Protein AF-A0A537FWK9-F1 (afdb_monomer)

Sequence (58 aa):
LARFSDQLMAGPMSQGGDSGSAVLDSNNRLVGLLFAGSENSTIINRIEHVFSELRLTL

Nearest PDB structures (foldseek):
  4fln-assembly1_A  TM=8.680E-01  e=3.209E-01  Arabidopsis thaliana
  8tyl-assembly1_B  TM=3.868E-01  e=6.519E+00  Severe acute respiratory syndrome coronavirus 2
  7fcd-assembly1_B  TM=3.422E-01  e=7.901E+00  Severe acute respiratory syndrome coronavirus 2

Radius of gyration: 11.67 Å; Cα contacts (8 Å, |Δi|>4): 93; chains: 1; bounding box: 33×21×32 Å

Solvent-accessible surface area (backbone atoms only — not comparable to full-atom values): 3596 Å² total; per-residue (Å²): 132,90,84,86,79,86,60,47,79,47,62,58,79,48,53,96,83,48,60,67,38,81,38,62,49,101,83,70,45,83,52,21,32,32,61,49,53,38,93,72,31,24,35,25,42,41,37,68,58,55,27,62,77,69,73,57,83,135

Mean predicted aligned error: 2.61 Å

Secondary structure (DSSP, 8-state):
-----S-EEESS---TT-TT-EEE-TTS-EEEEEEEE-SS-EEEEEHHHHHHHHT---

pLDDT: mean 95.73, std 3.98, range [75.0, 98.5]

Structure (mmCIF, N/CA/C/O backbone):
data_AF-A0A537FWK9-F1
#
_entry.id   AF-A0A537FWK9-F1
#
loop_
_atom_site.group_PDB
_atom_site.id
_atom_site.type_symbol
_atom_site.label_atom_id
_atom_site.label_alt_id
_atom_site.label_comp_id
_atom_site.label_asym_id
_atom_site.label_entity_id
_atom_site.label_seq_id
_atom_site.pdbx_PDB_ins_code
_atom_site.Cartn_x
_atom_site.Cartn_y
_atom_site.Cartn_z
_atom_site.occupancy
_atom_site.B_iso_or_equiv
_atom_site.auth_seq_id
_atom_site.auth_comp_id
_atom_site.auth_asym_id
_atom_site.auth_atom_id
_atom_site.pdbx_PDB_model_num
ATOM 1 N N . LEU A 1 1 ? 19.038 -10.663 1.963 1.00 75.00 1 LEU A N 1
ATOM 2 C CA . LEU A 1 1 ? 17.923 -10.344 1.041 1.00 75.00 1 LEU A CA 1
ATOM 3 C C . LEU A 1 1 ? 16.668 -10.146 1.874 1.00 75.00 1 LEU A C 1
ATOM 5 O O . LEU A 1 1 ? 16.424 -10.973 2.746 1.00 75.00 1 LEU A O 1
ATOM 9 N N . ALA A 1 2 ? 15.925 -9.062 1.656 1.00 85.25 2 ALA A N 1
ATOM 10 C CA . ALA A 1 2 ? 14.631 -8.867 2.304 1.00 85.25 2 ALA A CA 1
ATOM 11 C C . ALA A 1 2 ? 13.554 -9.644 1.534 1.00 85.25 2 ALA A C 1
ATOM 13 O O . ALA A 1 2 ? 13.537 -9.618 0.304 1.00 85.25 2 ALA A O 1
ATOM 14 N N . ARG A 1 3 ? 12.679 -10.346 2.257 1.00 90.50 3 ARG A N 1
ATOM 15 C CA . ARG A 1 3 ? 11.508 -11.025 1.696 1.00 90.50 3 ARG A CA 1
ATOM 16 C C . ARG A 1 3 ? 10.265 -10.362 2.265 1.00 90.50 3 ARG A C 1
ATOM 18 O O . ARG A 1 3 ? 10.096 -10.346 3.480 1.00 90.50 3 ARG A O 1
ATOM 25 N N . PHE A 1 4 ? 9.412 -9.866 1.381 1.00 91.12 4 PHE A N 1
ATOM 26 C CA . PHE A 1 4 ? 8.102 -9.327 1.722 1.00 91.12 4 PHE A CA 1
ATOM 27 C C . PHE A 1 4 ? 7.032 -10.349 1.324 1.00 91.12 4 PHE A C 1
ATOM 29 O O . PHE A 1 4 ? 7.207 -11.081 0.347 1.00 91.12 4 PHE A O 1
ATOM 36 N N . SER A 1 5 ? 5.972 -10.458 2.121 1.00 94.75 5 SER A N 1
ATOM 37 C CA . SER A 1 5 ? 4.839 -11.350 1.861 1.00 94.75 5 SER A CA 1
ATOM 38 C C . SER A 1 5 ? 3.522 -10.667 2.196 1.00 94.75 5 SER A C 1
ATOM 40 O O . SER A 1 5 ? 3.493 -9.803 3.070 1.00 94.75 5 SER A O 1
ATOM 42 N N . ASP A 1 6 ? 2.448 -11.099 1.534 1.00 96.62 6 ASP A N 1
ATOM 43 C CA . ASP A 1 6 ? 1.087 -10.575 1.704 1.00 96.62 6 ASP A CA 1
ATOM 44 C C . ASP A 1 6 ? 0.929 -9.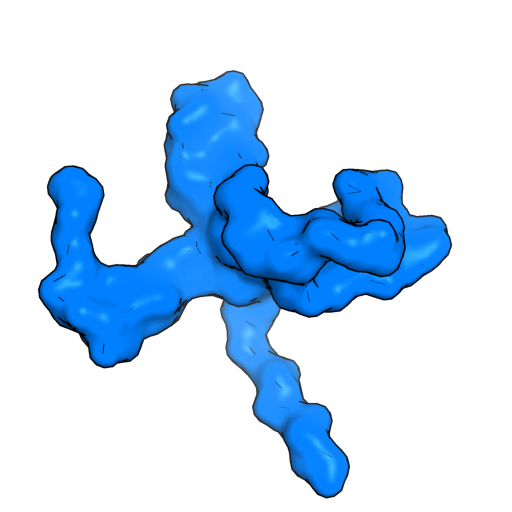083 1.345 1.00 96.62 6 ASP A C 1
ATOM 46 O O . ASP A 1 6 ? 0.236 -8.309 2.006 1.00 96.62 6 ASP A O 1
ATOM 50 N N . GLN A 1 7 ? 1.602 -8.673 0.267 1.00 96.81 7 GLN A N 1
ATOM 51 C CA . GLN A 1 7 ? 1.379 -7.387 -0.393 1.00 96.81 7 GLN A CA 1
ATOM 52 C C . GLN A 1 7 ? 0.178 -7.486 -1.331 1.00 96.81 7 GLN A C 1
ATOM 54 O O . GLN A 1 7 ? -0.117 -8.539 -1.901 1.00 96.81 7 GLN A O 1
ATOM 59 N N . LEU A 1 8 ? -0.461 -6.345 -1.555 1.00 97.75 8 LEU A N 1
ATOM 60 C CA . LEU A 1 8 ? -1.362 -6.167 -2.683 1.00 97.75 8 LEU A CA 1
ATOM 61 C C . LEU A 1 8 ? -0.544 -5.790 -3.923 1.00 97.75 8 LEU A C 1
ATOM 63 O O . LEU A 1 8 ? 0.441 -5.052 -3.829 1.00 97.75 8 LEU A O 1
ATOM 67 N N . MET A 1 9 ? -0.966 -6.294 -5.082 1.00 96.88 9 MET 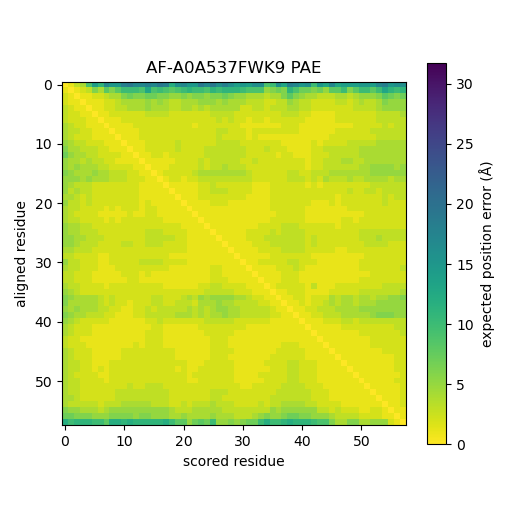A N 1
ATOM 68 C CA . MET A 1 9 ? -0.359 -5.989 -6.375 1.00 96.88 9 MET A CA 1
ATOM 69 C C . MET A 1 9 ? -1.406 -5.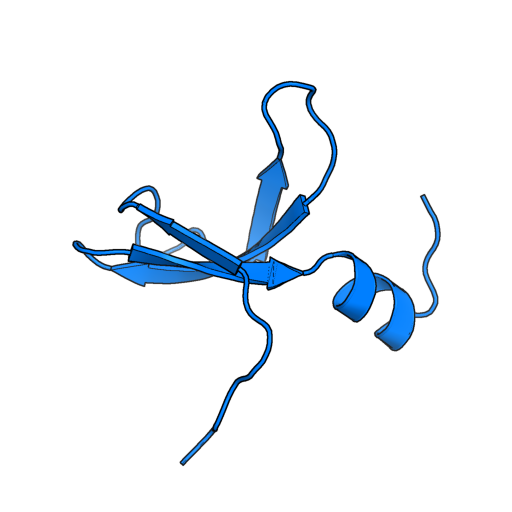367 -7.294 1.00 96.88 9 MET A C 1
ATOM 71 O O . MET A 1 9 ? -2.498 -5.912 -7.461 1.00 96.88 9 MET A O 1
ATOM 75 N N . ALA A 1 10 ? -1.052 -4.235 -7.888 1.00 97.12 10 ALA A N 1
ATOM 76 C CA . ALA A 1 10 ? -1.834 -3.555 -8.910 1.00 97.12 10 ALA A CA 1
ATOM 77 C C . ALA A 1 10 ? -1.020 -3.439 -10.206 1.00 97.12 10 ALA A C 1
ATOM 79 O O . ALA A 1 10 ? 0.190 -3.693 -10.224 1.00 97.12 10 ALA A O 1
ATOM 80 N N . GLY A 1 11 ? -1.691 -3.039 -11.289 1.00 97.81 11 GLY A N 1
ATOM 81 C CA . GLY A 1 11 ? -1.022 -2.659 -12.534 1.00 97.81 11 GLY A CA 1
ATOM 82 C C . GLY A 1 11 ? -0.092 -1.448 -12.355 1.00 97.81 11 GLY A C 1
ATOM 83 O O . GLY A 1 11 ? -0.008 -0.890 -11.259 1.00 97.81 11 GLY A O 1
ATOM 84 N N . PRO A 1 12 ? 0.621 -1.030 -13.411 1.00 97.00 12 PRO A N 1
ATOM 85 C CA . PRO A 1 12 ? 1.550 0.091 -13.333 1.00 97.00 12 PRO A CA 1
ATOM 86 C C . PRO A 1 12 ? 0.793 1.409 -13.140 1.00 97.00 12 PRO A C 1
ATOM 88 O O . PRO A 1 12 ? 0.135 1.904 -14.053 1.00 97.00 12 PRO A O 1
ATOM 91 N N . MET A 1 13 ? 0.866 1.962 -11.930 1.00 96.06 13 MET A N 1
ATOM 92 C CA . MET A 1 13 ? 0.155 3.191 -11.553 1.00 96.06 13 MET A CA 1
ATOM 93 C C . MET A 1 13 ? 0.962 4.096 -10.609 1.00 96.06 13 MET A C 1
ATOM 95 O O . MET A 1 13 ? 0.390 4.949 -9.940 1.00 96.06 13 MET A O 1
ATOM 99 N N . SER A 1 14 ? 2.279 3.890 -10.514 1.00 96.44 14 SER A N 1
ATOM 100 C CA . SER A 1 14 ? 3.155 4.614 -9.584 1.00 96.44 14 SER A CA 1
ATOM 101 C C . SER A 1 14 ? 4.542 4.853 -10.160 1.00 96.44 14 SER A C 1
ATOM 103 O O . SER A 1 14 ? 5.067 3.979 -10.854 1.00 96.44 14 SER A O 1
ATOM 105 N N . GLN A 1 15 ? 5.178 5.942 -9.748 1.00 94.75 15 GLN A N 1
ATOM 106 C CA . GLN A 1 15 ? 6.549 6.306 -10.093 1.00 94.75 15 GLN A CA 1
ATOM 107 C C . GLN A 1 15 ? 7.423 6.521 -8.847 1.00 94.75 15 GLN A C 1
ATOM 109 O O . GLN A 1 15 ? 6.963 6.506 -7.702 1.00 94.75 15 GLN A O 1
ATOM 114 N N . GLY A 1 16 ? 8.727 6.711 -9.069 1.00 92.06 16 GLY A N 1
ATOM 115 C CA . GLY A 1 16 ? 9.654 7.085 -8.003 1.00 92.06 16 GLY A CA 1
ATOM 116 C C . GLY A 1 16 ? 9.204 8.376 -7.313 1.00 92.06 16 GLY A C 1
ATOM 117 O O . GLY A 1 16 ? 8.954 9.379 -7.977 1.00 92.06 16 GLY A O 1
ATOM 118 N N . GLY A 1 17 ? 9.114 8.338 -5.983 1.00 94.44 17 GLY A N 1
ATOM 119 C CA . GLY A 1 17 ? 8.605 9.442 -5.160 1.00 94.44 17 GLY A CA 1
ATOM 120 C C . GLY A 1 17 ? 7.209 9.203 -4.582 1.00 94.44 17 GLY A C 1
ATOM 121 O O . GLY A 1 17 ? 6.890 9.804 -3.563 1.00 94.44 17 GLY A O 1
ATOM 122 N N . ASP A 1 18 ? 6.425 8.272 -5.135 1.00 96.69 18 ASP A N 1
ATOM 123 C CA . ASP A 1 18 ? 5.063 8.003 -4.645 1.00 96.69 18 ASP A CA 1
ATOM 124 C C . ASP A 1 18 ? 5.034 7.107 -3.393 1.00 96.69 18 ASP A C 1
ATOM 126 O O . ASP A 1 18 ? 3.972 6.887 -2.805 1.00 96.69 18 ASP A O 1
ATOM 130 N N . SER A 1 19 ? 6.182 6.558 -2.979 1.00 96.06 19 SER A N 1
ATOM 131 C CA . SER A 1 19 ? 6.297 5.677 -1.811 1.00 96.06 19 SER A CA 1
ATOM 132 C C . SER A 1 19 ? 5.713 6.329 -0.556 1.00 96.06 19 SER A C 1
ATOM 134 O O . SER A 1 19 ? 6.043 7.460 -0.210 1.00 96.06 19 SER A O 1
ATOM 136 N N . GLY A 1 20 ? 4.858 5.590 0.148 1.00 96.69 20 GLY A N 1
ATOM 137 C CA . GLY A 1 20 ? 4.128 6.065 1.324 1.00 96.69 20 GLY A CA 1
ATOM 138 C C . GLY A 1 20 ? 2.777 6.715 1.015 1.00 96.69 20 GLY A C 1
ATOM 139 O O . GLY A 1 20 ? 2.010 6.946 1.946 1.00 96.69 20 GLY A O 1
ATOM 140 N N . SER A 1 21 ? 2.444 6.961 -0.257 1.00 97.94 21 SER A N 1
ATOM 141 C CA . SER A 1 21 ? 1.124 7.477 -0.642 1.00 97.94 21 SER A CA 1
ATOM 142 C C . SER A 1 21 ? -0.000 6.528 -0.229 1.00 97.94 21 SER A C 1
ATOM 144 O O . SER A 1 21 ? 0.130 5.303 -0.323 1.00 97.94 21 SER A O 1
ATOM 146 N N . ALA A 1 22 ? -1.126 7.105 0.190 1.00 97.75 22 ALA A N 1
ATOM 147 C CA . ALA A 1 22 ? -2.349 6.362 0.452 1.00 97.75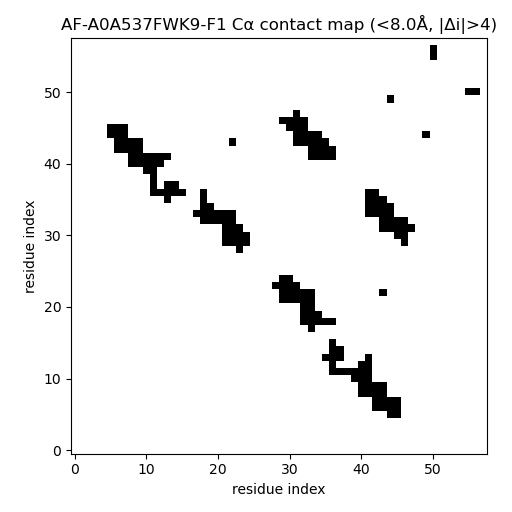 22 ALA A CA 1
ATOM 148 C C . ALA A 1 22 ? -2.931 5.815 -0.858 1.00 97.75 22 ALA A C 1
ATOM 150 O O . ALA A 1 22 ? -3.092 6.551 -1.832 1.00 97.75 22 ALA A O 1
ATOM 151 N N . VAL A 1 23 ? -3.284 4.533 -0.860 1.00 98.12 23 VAL A N 1
ATOM 152 C CA . VAL A 1 23 ? -3.997 3.884 -1.962 1.00 98.12 23 VAL A CA 1
ATOM 153 C C . VAL A 1 23 ? -5.434 3.642 -1.535 1.00 98.12 23 VAL A C 1
ATOM 155 O O . VAL A 1 23 ? -5.675 3.058 -0.475 1.00 98.12 23 VAL A O 1
ATOM 158 N N . LEU A 1 24 ? -6.379 4.091 -2.361 1.00 97.88 24 LEU A N 1
ATOM 159 C CA . LEU A 1 24 ? -7.812 3.998 -2.100 1.00 97.88 24 LEU A CA 1
ATOM 160 C C . LEU A 1 24 ? -8.506 3.065 -3.102 1.00 97.88 24 LEU A C 1
ATOM 162 O O . LEU A 1 24 ? -8.055 2.928 -4.240 1.00 97.88 24 LEU A O 1
ATOM 166 N N . ASP A 1 25 ? -9.615 2.449 -2.689 1.00 96.88 25 ASP A N 1
ATOM 167 C CA . ASP A 1 25 ? -10.541 1.780 -3.611 1.00 96.88 25 ASP A CA 1
ATOM 168 C C . ASP A 1 25 ? -11.428 2.798 -4.363 1.00 96.88 25 ASP A C 1
ATOM 170 O O . ASP A 1 25 ? -11.395 4.004 -4.111 1.00 96.88 25 ASP A O 1
ATOM 174 N N . SER A 1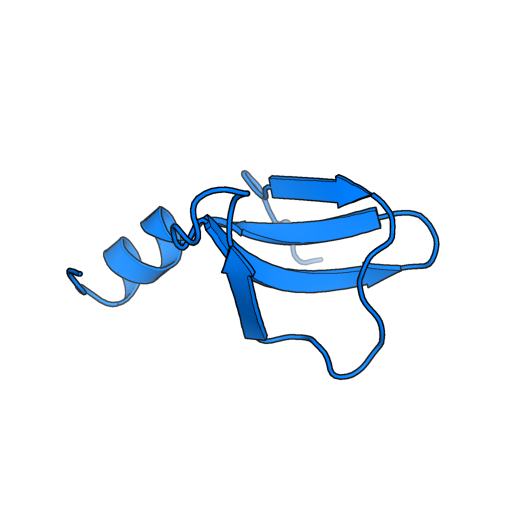 26 ? -12.282 2.312 -5.270 1.00 97.31 26 SER A N 1
ATOM 175 C CA . SER A 1 26 ? -13.212 3.155 -6.040 1.00 97.31 26 SER A CA 1
ATOM 176 C C . SER A 1 26 ? -14.287 3.855 -5.195 1.00 97.31 26 SER A C 1
ATOM 178 O O . SER A 1 26 ? -15.037 4.674 -5.717 1.00 97.31 26 SER A O 1
ATOM 180 N N . ASN A 1 27 ? -14.400 3.513 -3.912 1.00 98.12 27 ASN A N 1
ATOM 181 C CA . ASN A 1 27 ? -15.323 4.111 -2.953 1.00 98.12 27 ASN A CA 1
ATOM 182 C C . ASN A 1 27 ? -14.587 5.006 -1.939 1.00 98.12 27 ASN A C 1
ATOM 184 O O . ASN A 1 27 ? -15.157 5.328 -0.895 1.00 98.12 27 ASN A O 1
ATOM 188 N N . ASN A 1 28 ? -13.336 5.388 -2.220 1.00 96.88 28 ASN A N 1
ATOM 189 C CA . ASN A 1 28 ? -12.465 6.182 -1.349 1.00 96.88 28 ASN A CA 1
ATOM 190 C C . ASN A 1 28 ? -12.141 5.528 0.006 1.00 96.88 28 ASN A C 1
ATOM 192 O O . ASN A 1 28 ? -11.829 6.227 0.973 1.00 96.88 28 ASN A O 1
ATOM 196 N N . ARG A 1 29 ? -12.193 4.197 0.108 1.00 97.38 29 ARG A N 1
ATOM 197 C CA . ARG A 1 29 ? -11.738 3.481 1.308 1.00 97.38 29 ARG A CA 1
ATOM 198 C C . ARG A 1 29 ? -10.236 3.271 1.248 1.00 97.38 29 ARG A C 1
ATOM 200 O O . ARG A 1 29 ? -9.717 2.891 0.205 1.00 97.38 29 ARG A O 1
ATOM 207 N N . LEU A 1 30 ? -9.550 3.485 2.368 1.00 97.75 30 LEU A N 1
ATOM 208 C CA . LEU A 1 30 ? -8.114 3.246 2.481 1.00 97.75 30 LEU A CA 1
ATOM 209 C C . LEU A 1 30 ? -7.813 1.748 2.381 1.00 97.75 30 LEU A C 1
ATOM 211 O O . LEU A 1 30 ? -8.331 0.961 3.167 1.00 97.75 30 LEU A O 1
ATOM 215 N N . VAL A 1 31 ? -6.976 1.373 1.415 1.00 97.56 31 VAL A N 1
ATOM 216 C CA . VAL A 1 31 ? -6.596 -0.020 1.127 1.00 97.56 31 VAL A CA 1
ATOM 217 C C . VAL A 1 31 ? -5.161 -0.302 1.561 1.00 97.56 31 VAL A C 1
ATOM 219 O O . VAL A 1 31 ? -4.840 -1.402 2.011 1.00 97.56 31 VAL A O 1
ATOM 222 N N . GLY A 1 32 ? -4.271 0.682 1.436 1.00 98.06 32 GLY A N 1
ATOM 223 C CA . GLY A 1 32 ? -2.870 0.467 1.764 1.00 98.06 32 GLY A CA 1
ATOM 224 C C . GLY A 1 32 ? -1.974 1.670 1.556 1.00 98.06 32 GLY A C 1
ATOM 225 O O . GLY A 1 32 ? -2.425 2.755 1.193 1.00 98.06 32 GLY A O 1
ATOM 226 N N . LEU A 1 33 ? -0.684 1.438 1.782 1.00 98.25 33 LEU A N 1
ATOM 227 C CA . LEU A 1 33 ? 0.386 2.390 1.511 1.00 98.25 33 LEU A CA 1
ATOM 228 C C . LEU A 1 33 ? 1.253 1.873 0.368 1.00 98.25 33 LEU A C 1
ATOM 230 O O . LEU A 1 33 ? 1.727 0.733 0.402 1.00 98.25 33 LEU A O 1
ATOM 234 N N . LEU A 1 34 ? 1.471 2.716 -0.636 1.00 98.19 34 LEU A N 1
ATOM 235 C CA . LEU A 1 34 ? 2.323 2.403 -1.778 1.00 98.19 34 LEU A CA 1
ATOM 236 C C . LEU A 1 34 ? 3.747 2.110 -1.295 1.00 98.19 34 LEU A C 1
ATOM 238 O O . LEU A 1 34 ? 4.366 2.928 -0.617 1.00 98.19 34 LEU A O 1
ATOM 242 N N . PHE A 1 35 ? 4.268 0.934 -1.635 1.00 96.88 35 PHE A N 1
ATOM 243 C CA . PHE A 1 35 ? 5.596 0.494 -1.220 1.00 96.88 35 PHE A CA 1
ATOM 244 C C . PHE A 1 35 ? 6.623 0.677 -2.337 1.00 96.88 35 PHE A C 1
ATOM 246 O O . PHE A 1 35 ? 7.625 1.368 -2.151 1.00 96.88 35 PHE A O 1
ATOM 253 N N . ALA A 1 36 ? 6.350 0.091 -3.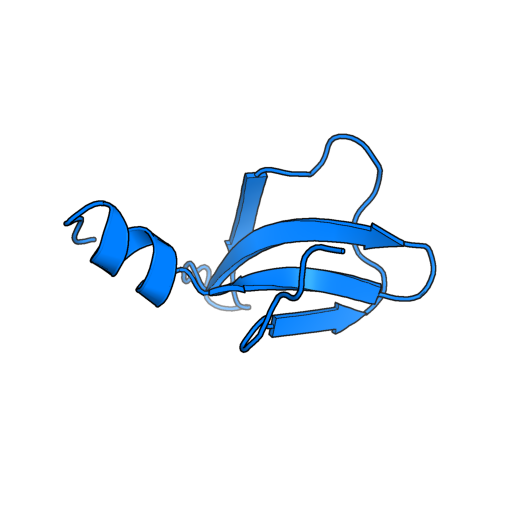505 1.00 95.19 36 ALA A N 1
ATOM 254 C CA . ALA A 1 36 ? 7.254 0.108 -4.647 1.00 95.19 36 ALA A CA 1
ATOM 255 C C . ALA A 1 36 ? 6.484 0.206 -5.966 1.00 95.19 36 ALA A C 1
ATOM 257 O O . ALA A 1 36 ? 5.379 -0.318 -6.091 1.00 95.19 36 ALA A O 1
ATOM 258 N N . GLY A 1 37 ? 7.101 0.850 -6.951 1.00 93.88 37 GLY A N 1
ATOM 259 C CA . GLY A 1 37 ? 6.560 1.030 -8.291 1.00 93.88 37 GLY A CA 1
ATOM 260 C C . GLY A 1 37 ? 7.536 0.580 -9.366 1.00 93.88 37 GLY A C 1
ATOM 261 O O . GLY A 1 37 ? 8.751 0.625 -9.174 1.00 93.88 37 GLY A O 1
ATOM 262 N N . SER A 1 38 ? 6.994 0.142 -10.496 1.00 92.31 38 SER A N 1
ATOM 263 C CA . SER A 1 38 ? 7.736 -0.175 -11.716 1.00 92.31 38 SER A CA 1
ATOM 264 C C . SER A 1 38 ? 6.827 -0.005 -12.932 1.00 92.31 38 SER A C 1
ATOM 266 O O . SER A 1 38 ? 5.608 0.078 -12.786 1.00 92.31 38 SER A O 1
ATOM 268 N N . GLU A 1 39 ? 7.413 -0.088 -14.125 1.00 94.19 39 GLU A N 1
ATOM 269 C CA . GLU A 1 39 ? 6.688 -0.087 -15.404 1.00 94.19 39 GLU A CA 1
ATOM 270 C C . GLU A 1 39 ? 5.654 -1.220 -15.543 1.00 94.19 39 GLU A C 1
ATOM 272 O O . GLU A 1 39 ? 4.784 -1.158 -16.405 1.00 94.19 39 GLU A O 1
ATOM 277 N N . ASN A 1 40 ? 5.730 -2.261 -14.705 1.00 95.62 40 ASN A N 1
ATOM 278 C CA . ASN A 1 40 ? 4.867 -3.439 -14.811 1.00 95.62 40 ASN A CA 1
ATOM 279 C C . ASN A 1 40 ? 3.866 -3.577 -13.660 1.00 95.62 40 ASN A C 1
ATOM 281 O O . ASN A 1 40 ? 2.842 -4.241 -13.814 1.00 95.62 40 ASN A O 1
ATOM 285 N N . SER A 1 41 ? 4.165 -3.013 -12.491 1.00 96.62 41 SER A N 1
ATOM 286 C CA . SER A 1 41 ? 3.359 -3.242 -11.292 1.00 96.62 41 SER A CA 1
ATOM 287 C C . SER A 1 41 ? 3.620 -2.220 -10.200 1.00 96.62 41 SER A C 1
ATOM 289 O O . SER A 1 41 ? 4.758 -1.766 -10.027 1.00 96.62 41 SER A O 1
ATOM 291 N N . THR A 1 42 ? 2.595 -1.997 -9.385 1.00 97.62 42 THR A N 1
ATOM 292 C CA . THR A 1 42 ? 2.677 -1.286 -8.109 1.00 97.62 42 THR A CA 1
ATOM 293 C C . THR A 1 42 ? 2.462 -2.271 -6.960 1.00 97.62 42 THR A C 1
ATOM 295 O O . THR A 1 42 ? 1.516 -3.062 -6.963 1.00 97.62 42 THR A O 1
ATOM 298 N N . ILE A 1 43 ? 3.355 -2.228 -5.974 1.00 97.56 43 ILE A N 1
ATOM 299 C CA . ILE A 1 43 ? 3.335 -3.048 -4.762 1.00 97.56 43 ILE A CA 1
ATOM 300 C C . ILE A 1 43 ? 2.860 -2.187 -3.598 1.00 97.56 43 ILE A C 1
ATOM 302 O O . ILE A 1 43 ? 3.365 -1.080 -3.394 1.00 97.56 43 ILE A O 1
ATOM 306 N N . ILE A 1 44 ? 1.907 -2.699 -2.825 1.00 98.50 44 ILE A N 1
ATOM 307 C CA . ILE A 1 44 ? 1.203 -1.942 -1.788 1.00 98.50 44 ILE A CA 1
ATOM 308 C C . ILE A 1 44 ? 1.205 -2.749 -0.486 1.00 98.50 44 ILE A C 1
ATOM 310 O O . ILE A 1 44 ? 0.872 -3.938 -0.471 1.00 98.50 44 ILE A O 1
ATOM 314 N N . ASN A 1 45 ? 1.557 -2.096 0.621 1.00 98.12 45 ASN A N 1
ATOM 315 C CA . ASN A 1 45 ? 1.387 -2.651 1.960 1.00 98.12 45 ASN A CA 1
ATOM 316 C C . ASN A 1 45 ? -0.075 -2.515 2.389 1.00 98.12 45 ASN A C 1
ATOM 318 O O . ASN A 1 45 ? -0.612 -1.408 2.377 1.00 98.12 45 ASN A O 1
ATOM 322 N N . ARG A 1 46 ? -0.696 -3.628 2.791 1.00 97.94 46 ARG A N 1
ATOM 323 C CA . ARG A 1 46 ? -2.062 -3.669 3.332 1.00 97.94 46 ARG A CA 1
ATOM 324 C C . ARG A 1 46 ? -2.211 -2.733 4.524 1.00 97.94 46 ARG A C 1
ATOM 326 O O . ARG A 1 46 ? -1.378 -2.767 5.437 1.00 97.94 46 ARG A O 1
ATOM 333 N N . ILE A 1 47 ? -3.260 -1.914 4.529 1.00 98.00 47 ILE A N 1
ATOM 334 C CA . ILE A 1 47 ? -3.455 -0.943 5.607 1.00 98.00 47 ILE A CA 1
ATOM 335 C C . ILE A 1 47 ? -3.695 -1.624 6.957 1.00 98.00 47 ILE A C 1
ATOM 337 O O . ILE A 1 47 ? -3.242 -1.127 7.986 1.00 98.00 47 ILE A O 1
ATOM 341 N N . GLU A 1 48 ? -4.319 -2.800 6.953 1.00 97.31 48 GLU A N 1
ATOM 342 C CA . GLU A 1 48 ? -4.625 -3.581 8.149 1.00 97.31 48 GLU A CA 1
ATOM 343 C C . GLU A 1 48 ? -3.349 -3.963 8.913 1.00 97.31 48 GLU A C 1
ATOM 345 O O . G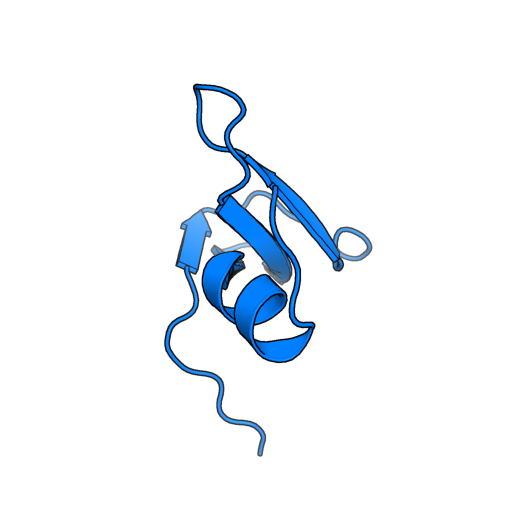LU A 1 48 ? -3.308 -3.869 10.140 1.00 97.31 48 GLU A O 1
ATOM 350 N N . HIS A 1 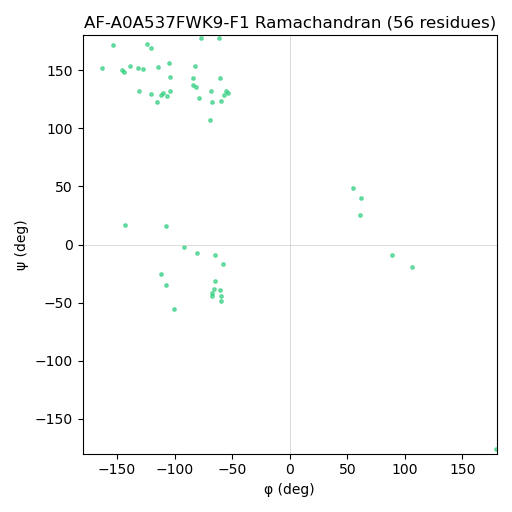49 ? -2.275 -4.318 8.197 1.00 97.31 49 HIS A N 1
ATOM 351 C CA . HIS A 1 49 ? -0.977 -4.606 8.811 1.00 97.31 49 HIS A CA 1
ATOM 352 C C . HIS A 1 49 ? -0.348 -3.352 9.413 1.00 97.31 49 HIS A C 1
ATOM 354 O O . HIS A 1 49 ? 0.122 -3.388 10.546 1.00 97.31 49 HIS A O 1
ATOM 360 N N . VAL A 1 50 ? -0.387 -2.226 8.695 1.00 96.25 50 VAL A N 1
ATOM 361 C CA . VAL A 1 50 ? 0.145 -0.950 9.200 1.00 96.25 50 VAL A CA 1
ATOM 362 C C . VAL A 1 50 ? -0.570 -0.544 10.490 1.00 96.25 50 VAL A C 1
ATOM 364 O O . VAL A 1 50 ? 0.071 -0.162 11.467 1.00 96.25 50 VAL A O 1
ATOM 367 N N . PHE A 1 51 ? -1.895 -0.666 10.516 1.00 98.00 51 PHE A N 1
ATOM 368 C CA . PHE A 1 51 ? -2.709 -0.304 11.671 1.00 98.00 51 PHE A CA 1
ATOM 369 C C . PHE A 1 51 ? -2.470 -1.233 12.856 1.00 98.00 51 PHE A C 1
ATOM 371 O O . PHE A 1 51 ? -2.343 -0.748 13.979 1.00 98.00 51 PHE A O 1
ATOM 378 N N . SER A 1 52 ? -2.362 -2.541 12.616 1.00 98.12 52 SER A N 1
ATOM 379 C CA . SER A 1 52 ? -2.041 -3.523 13.654 1.00 98.12 52 SER A CA 1
ATOM 380 C C . SER A 1 52 ? -0.686 -3.234 14.306 1.00 98.12 52 SER A C 1
ATOM 382 O O . SER A 1 52 ? -0.592 -3.162 15.532 1.00 98.12 52 SER A O 1
ATOM 384 N N . GLU A 1 53 ? 0.354 -3.008 13.498 1.00 96.94 53 GLU A N 1
ATOM 385 C CA . GLU A 1 53 ? 1.712 -2.744 13.994 1.00 96.94 53 GLU A CA 1
ATOM 386 C C . GLU A 1 53 ? 1.805 -1.420 14.765 1.00 96.94 53 GLU A C 1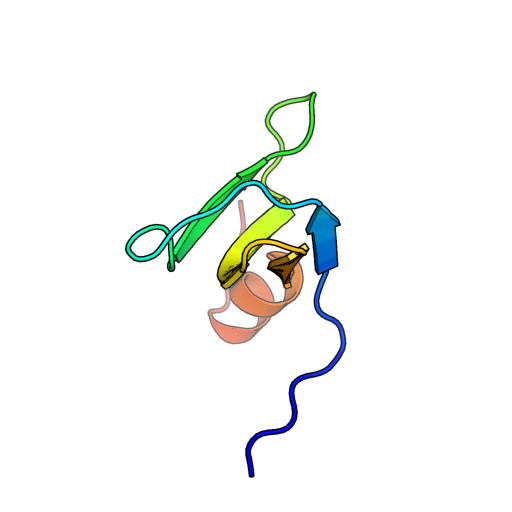
ATOM 388 O O . GLU A 1 53 ? 2.476 -1.335 15.796 1.00 96.94 53 GLU A O 1
ATOM 393 N N . LEU A 1 54 ? 1.092 -0.387 14.306 1.00 97.44 54 LEU A N 1
ATOM 394 C CA . LEU A 1 54 ? 1.100 0.941 14.930 1.00 97.44 54 LEU A CA 1
ATOM 395 C C . LEU A 1 54 ? 0.001 1.141 15.986 1.00 97.44 54 LEU A C 1
ATOM 397 O O . LEU A 1 54 ? -0.045 2.197 16.616 1.00 97.44 54 LEU A O 1
ATOM 401 N N . ARG A 1 55 ? -0.860 0.139 16.207 1.00 97.94 55 ARG A N 1
ATOM 402 C CA . ARG A 1 55 ? -2.008 0.170 17.135 1.00 97.94 55 ARG A CA 1
ATOM 403 C C . ARG A 1 55 ? -2.969 1.335 16.868 1.00 97.94 55 ARG A C 1
ATOM 405 O O . ARG A 1 55 ? -3.351 2.062 17.785 1.00 97.94 55 ARG A O 1
ATOM 412 N N . LEU A 1 56 ? -3.351 1.505 15.604 1.00 96.38 56 LEU A N 1
ATOM 413 C CA . LEU A 1 56 ? -4.244 2.569 15.134 1.00 96.38 56 LEU A CA 1
ATOM 414 C C . LEU A 1 56 ? -5.652 2.041 14.818 1.00 96.38 56 LEU A C 1
ATOM 416 O O . LEU A 1 56 ? -5.832 0.867 14.499 1.00 96.38 56 LEU A O 1
ATOM 420 N N . THR A 1 57 ? -6.641 2.937 14.861 1.00 92.75 57 THR A N 1
ATOM 421 C CA . THR A 1 57 ? -8.009 2.724 14.357 1.00 92.75 57 THR A CA 1
ATOM 422 C C . THR A 1 57 ? -8.425 3.908 13.485 1.00 92.75 57 THR A C 1
ATOM 424 O O . THR A 1 57 ? -7.923 5.016 13.684 1.00 92.75 57 THR A O 1
ATOM 427 N N . LEU A 1 58 ? -9.318 3.655 12.524 1.00 83.31 58 LEU A N 1
ATOM 428 C CA . LEU A 1 58 ? -10.010 4.674 11.725 1.00 83.31 58 LEU A CA 1
ATOM 429 C C . LEU A 1 58 ? -11.302 5.113 12.417 1.00 83.31 58 LEU A C 1
ATOM 431 O O . LEU A 1 58 ? -11.880 4.268 13.143 1.00 83.31 58 LEU A O 1
#

Foldseek 3Di:
DDDDPDWDKDFADDDPPQFQPFDADPVRHTQFTFHDGDNGITTGDGVVVVCVVVVDDD